Protein AF-A0A2I0WQK4-F1 (afdb_monomer_lite)

Sequence (95 aa):
MEVFSKGDLFQKVIEVYSRPTRIIRGKDIDADLEVTETAFEHNEEQALWNTYLAVATEVHTGVDINTFLKASLQLIQPLEDFFESVYVMTVKISS

pLDDT: mean 78.62, std 13.73, range [38.16, 91.44]

Foldseek 3Di:
DDPDDPVRLVVLLCVLVVVVCVVCVPPPDDPPDDDDPVPDPDPLVVLLVVLVVVLVVQDDPPHDPVSNSVSSVSNNVSSVCCCVPPVVVVVVPDD

Organism: NCBI:txid906689

Radius of gyration: 14.92 Å; chains: 1; bounding box: 33×36×42 Å

InterPro domains:
  IPR006194 Glycine-tRNA synthetase, heterodimeric [PTHR30075] (1-90)

Structure (mmCIF, N/CA/C/O backbone):
data_AF-A0A2I0WQK4-F1
#
_entry.id   AF-A0A2I0WQK4-F1
#
loop_
_atom_site.group_PDB
_atom_site.id
_atom_site.type_symbol
_atom_site.label_atom_id
_atom_site.label_alt_id
_atom_site.label_comp_id
_atom_site.label_asym_id
_atom_site.label_entity_id
_atom_site.label_seq_id
_atom_site.pdbx_PDB_ins_code
_atom_site.Cartn_x
_atom_site.Cartn_y
_atom_site.Cartn_z
_atom_site.occupancy
_atom_site.B_iso_or_equiv
_atom_site.auth_seq_id
_atom_site.auth_comp_id
_atom_site.auth_asym_id
_atom_site.auth_atom_id
_atom_site.pdbx_PDB_model_num
ATOM 1 N N . MET A 1 1 ? -0.341 18.458 8.162 1.00 39.06 1 MET A N 1
ATOM 2 C CA . MET A 1 1 ? -1.077 17.187 8.308 1.00 39.06 1 MET A CA 1
ATOM 3 C C . MET A 1 1 ? -2.554 17.529 8.198 1.00 39.06 1 MET A C 1
ATOM 5 O O . MET A 1 1 ? -3.090 18.141 9.114 1.00 39.06 1 MET A O 1
ATOM 9 N N . GLU A 1 2 ? -3.161 17.305 7.034 1.00 48.81 2 GLU A N 1
ATOM 10 C CA . GLU A 1 2 ? -4.582 17.601 6.812 1.00 48.81 2 GLU A CA 1
ATOM 11 C C . GLU A 1 2 ? -5.439 16.596 7.593 1.00 48.81 2 GLU A C 1
ATOM 13 O O . GLU A 1 2 ? -5.217 15.386 7.520 1.00 48.81 2 GLU A O 1
ATOM 18 N N . VAL A 1 3 ? -6.384 17.093 8.393 1.00 50.78 3 VAL A N 1
ATOM 19 C CA . VAL A 1 3 ? -7.288 16.248 9.182 1.00 50.78 3 VAL A CA 1
ATOM 20 C C . VAL A 1 3 ? -8.449 15.846 8.279 1.00 50.78 3 VAL A C 1
ATOM 22 O O . VAL A 1 3 ? -9.455 16.542 8.191 1.00 50.78 3 VAL A O 1
ATOM 25 N N . PHE A 1 4 ? -8.280 14.744 7.555 1.00 56.25 4 PHE A N 1
ATOM 26 C CA . PHE A 1 4 ? -9.325 14.191 6.697 1.00 56.25 4 PHE A CA 1
ATOM 27 C C . PHE A 1 4 ? -10.472 13.615 7.536 1.00 56.25 4 PHE A C 1
ATOM 29 O O . 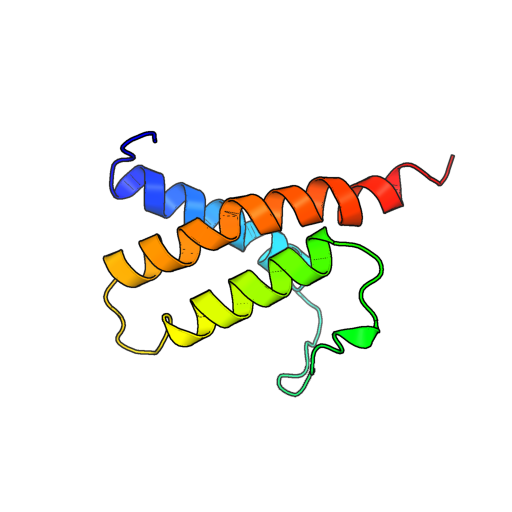PHE A 1 4 ? -10.243 12.968 8.565 1.00 56.25 4 PHE A O 1
ATOM 36 N N . SER A 1 5 ? -11.718 13.813 7.092 1.00 67.25 5 SER A N 1
ATOM 37 C CA . SER A 1 5 ? -12.848 13.095 7.683 1.00 67.25 5 SER A CA 1
ATOM 38 C C . SER A 1 5 ? -12.726 11.597 7.367 1.00 67.25 5 SER A C 1
ATOM 40 O O . SER A 1 5 ? -12.076 11.203 6.396 1.00 67.25 5 SER A O 1
ATOM 42 N N . LYS A 1 6 ? -13.371 10.725 8.159 1.00 66.06 6 LYS A N 1
ATOM 43 C CA . LYS A 1 6 ? -13.360 9.272 7.890 1.00 66.06 6 LYS A CA 1
ATOM 44 C C . LYS A 1 6 ? -13.838 8.923 6.472 1.00 66.06 6 LYS A C 1
ATOM 46 O O . LYS A 1 6 ? -13.366 7.936 5.916 1.00 66.06 6 LYS A O 1
ATOM 51 N N . GLY A 1 7 ? -14.747 9.719 5.902 1.00 71.38 7 GLY A N 1
ATOM 52 C CA . GLY A 1 7 ? -15.234 9.534 4.533 1.00 71.38 7 GLY A CA 1
ATOM 53 C C . GLY A 1 7 ? -14.163 9.838 3.485 1.00 71.38 7 GLY A C 1
ATOM 54 O O . GLY A 1 7 ? -13.945 9.028 2.587 1.00 71.38 7 GLY A O 1
ATOM 55 N N . ASP A 1 8 ? -13.437 10.944 3.653 1.00 78.88 8 ASP A N 1
ATOM 56 C CA . ASP A 1 8 ? -12.370 11.352 2.728 1.00 78.88 8 ASP A CA 1
ATOM 57 C C . ASP A 1 8 ? -11.178 10.384 2.774 1.00 78.88 8 ASP A C 1
ATOM 59 O O . ASP A 1 8 ? -10.598 10.043 1.744 1.00 78.88 8 ASP A O 1
ATOM 63 N N . LEU A 1 9 ? -10.839 9.888 3.971 1.00 78.44 9 LEU A N 1
ATOM 64 C CA . LEU A 1 9 ? -9.790 8.879 4.156 1.00 78.44 9 LEU A CA 1
ATOM 65 C C . LEU A 1 9 ? -10.109 7.584 3.418 1.00 78.44 9 LEU A C 1
ATOM 67 O O . LEU A 1 9 ? -9.250 7.028 2.738 1.00 78.44 9 LEU A O 1
ATOM 71 N N . PHE A 1 10 ? -11.349 7.113 3.544 1.00 80.25 10 PHE A N 1
ATOM 72 C CA . PHE A 1 10 ? -11.789 5.907 2.862 1.00 80.25 10 PHE A CA 1
ATOM 73 C C . PHE A 1 10 ? -11.701 6.070 1.343 1.00 80.25 10 PHE A C 1
ATOM 75 O O . PHE A 1 10 ? -11.148 5.205 0.671 1.00 80.25 10 PHE A O 1
ATOM 82 N N . GLN A 1 11 ? -12.173 7.196 0.800 1.00 84.94 11 GLN A N 1
ATOM 83 C CA . GLN A 1 11 ? -12.097 7.464 -0.637 1.00 84.94 11 GLN A CA 1
ATOM 84 C C . GLN A 1 11 ? -10.656 7.467 -1.154 1.00 84.94 11 GLN A C 1
ATOM 86 O O . GLN A 1 11 ? -10.379 6.785 -2.138 1.00 84.94 11 GLN A O 1
ATOM 91 N N . LYS A 1 12 ? -9.732 8.146 -0.460 1.00 83.31 12 LYS A N 1
ATOM 92 C CA . LYS A 1 12 ? -8.311 8.168 -0.840 1.00 83.31 12 LYS A CA 1
ATOM 93 C C . LYS A 1 12 ? -7.681 6.781 -0.837 1.00 83.31 12 LYS A C 1
ATOM 95 O O . LYS A 1 12 ? -6.994 6.414 -1.785 1.00 83.31 12 LYS A O 1
ATOM 100 N N . VAL A 1 13 ? -7.937 5.999 0.210 1.00 85.12 13 VAL A N 1
ATOM 101 C CA . VAL A 1 13 ? -7.426 4.628 0.306 1.00 85.12 13 VAL A CA 1
ATOM 102 C C . VAL A 1 13 ? -7.945 3.782 -0.862 1.00 85.12 13 VAL A C 1
ATOM 104 O O . VAL A 1 13 ? -7.160 3.131 -1.547 1.00 85.12 13 VAL A O 1
ATOM 107 N N . ILE A 1 14 ? -9.249 3.835 -1.152 1.00 85.00 14 ILE A N 1
ATOM 108 C CA . ILE A 1 14 ? -9.841 3.103 -2.281 1.00 85.00 14 ILE A CA 1
ATOM 109 C C . ILE A 1 14 ? -9.253 3.552 -3.625 1.00 85.00 14 ILE A C 1
ATOM 111 O O . ILE A 1 14 ? -8.963 2.710 -4.477 1.00 85.00 14 ILE A O 1
ATOM 115 N N . GLU A 1 15 ? -9.054 4.854 -3.826 1.00 85.62 15 GLU A N 1
ATOM 116 C CA . GLU A 1 15 ? -8.457 5.400 -5.047 1.00 85.62 15 GLU A CA 1
ATOM 117 C C . GLU A 1 15 ? -7.044 4.852 -5.277 1.00 85.62 15 GLU A C 1
ATOM 119 O O . GLU A 1 15 ? -6.734 4.365 -6.369 1.00 85.62 15 GLU A O 1
ATOM 124 N N . VAL A 1 16 ? -6.228 4.839 -4.226 1.00 82.44 16 VAL A N 1
ATOM 125 C CA . VAL A 1 16 ? -4.847 4.349 -4.247 1.00 82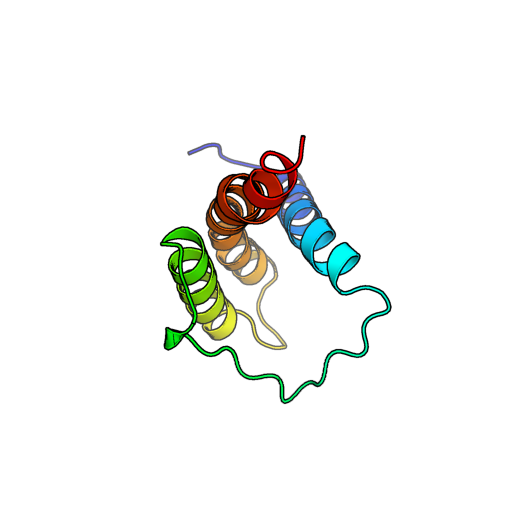.44 16 VAL A CA 1
ATOM 126 C C . VAL A 1 16 ? -4.787 2.856 -4.583 1.00 82.44 16 VAL A C 1
ATOM 128 O O . VAL A 1 16 ? -4.019 2.460 -5.458 1.00 82.44 16 VAL A O 1
ATOM 131 N N . TYR A 1 17 ? -5.663 2.028 -4.005 1.00 84.25 17 TYR A N 1
ATOM 132 C CA . TYR A 1 17 ? -5.751 0.600 -4.347 1.00 84.25 17 TYR A CA 1
ATOM 133 C C . TYR A 1 17 ? -6.353 0.327 -5.733 1.00 84.25 17 TYR A C 1
ATOM 135 O O . TYR A 1 17 ? -6.122 -0.739 -6.317 1.00 84.25 17 TYR A O 1
ATOM 143 N N . SER A 1 18 ? -7.111 1.270 -6.300 1.00 85.62 18 SER A N 1
ATOM 144 C CA . SER A 1 18 ? -7.787 1.069 -7.585 1.00 85.62 18 SER A CA 1
ATOM 145 C C . SER A 1 18 ? -6.806 0.889 -8.747 1.00 85.62 18 SER A C 1
ATOM 147 O O . SER A 1 18 ? -7.054 0.069 -9.636 1.00 85.62 18 SER A O 1
ATOM 149 N N . ARG A 1 19 ? -5.681 1.621 -8.750 1.00 81.25 19 ARG A N 1
ATOM 150 C CA . ARG A 1 19 ? -4.709 1.593 -9.856 1.00 81.25 19 ARG A CA 1
ATOM 151 C C . ARG A 1 19 ? -3.952 0.258 -9.899 1.00 81.25 19 ARG A C 1
ATOM 153 O O . ARG A 1 19 ? -4.031 -0.386 -10.948 1.00 81.25 19 ARG A O 1
ATOM 160 N N . PRO A 1 20 ? -3.343 -0.236 -8.798 1.00 81.88 20 PRO A N 1
ATOM 161 C CA . PRO A 1 20 ? -2.756 -1.577 -8.756 1.00 81.88 20 PRO A CA 1
ATOM 162 C C . PRO A 1 20 ? -3.760 -2.668 -9.141 1.00 81.88 20 PRO A C 1
ATOM 164 O O . PRO A 1 20 ? -3.469 -3.496 -10.002 1.00 81.88 20 PRO A O 1
ATOM 167 N N . THR A 1 21 ? -4.983 -2.608 -8.597 1.00 83.75 21 THR A N 1
ATOM 168 C CA . THR A 1 21 ? -6.044 -3.591 -8.884 1.00 83.75 21 THR A CA 1
ATOM 169 C C . THR A 1 21 ? -6.372 -3.657 -10.375 1.00 83.75 21 THR A C 1
ATOM 171 O O . THR A 1 21 ? -6.569 -4.736 -10.929 1.00 83.75 21 THR A O 1
ATOM 174 N N . ARG A 1 22 ? -6.409 -2.510 -11.065 1.00 83.12 22 ARG A N 1
ATOM 175 C CA . ARG A 1 22 ? -6.650 -2.461 -12.515 1.00 83.12 22 ARG A CA 1
ATOM 176 C C . ARG A 1 22 ? -5.496 -3.044 -13.329 1.00 83.12 22 ARG A C 1
ATOM 178 O O . ARG A 1 22 ? -5.769 -3.620 -14.375 1.00 83.12 22 ARG A O 1
ATOM 185 N N . ILE A 1 23 ? -4.252 -2.908 -12.871 1.00 80.50 23 ILE A N 1
ATOM 186 C CA . ILE A 1 23 ? -3.056 -3.414 -13.568 1.00 80.50 23 ILE A CA 1
ATOM 187 C C . ILE A 1 23 ? -2.975 -4.941 -13.509 1.00 80.50 23 ILE A C 1
ATOM 189 O O . ILE A 1 23 ? -2.570 -5.577 -14.485 1.00 80.50 23 ILE A O 1
ATOM 193 N N . ILE A 1 24 ? -3.358 -5.529 -12.375 1.00 80.06 24 ILE A N 1
ATOM 194 C CA . ILE A 1 24 ? -3.367 -6.986 -12.190 1.00 80.06 24 ILE A CA 1
ATOM 195 C C . ILE A 1 24 ? -4.650 -7.641 -12.714 1.00 80.06 24 ILE A C 1
ATOM 197 O O . ILE A 1 24 ? -4.716 -8.859 -12.853 1.00 80.06 24 ILE A O 1
ATOM 201 N N . ARG A 1 25 ? -5.684 -6.850 -13.031 1.00 79.38 25 ARG A N 1
ATOM 202 C CA . ARG A 1 25 ? -6.974 -7.364 -13.498 1.00 79.38 25 ARG A CA 1
ATOM 203 C C . ARG A 1 25 ? -6.806 -8.179 -14.781 1.00 79.38 25 ARG A C 1
ATOM 205 O O . ARG A 1 25 ? -6.393 -7.652 -15.808 1.00 79.38 25 ARG A O 1
ATOM 212 N N . GLY A 1 26 ? -7.210 -9.447 -14.730 1.00 77.75 26 GLY A N 1
ATOM 213 C CA . GLY A 1 26 ? -7.132 -10.367 -15.869 1.00 77.75 26 GLY A CA 1
ATOM 214 C C . GLY A 1 26 ? -5.759 -11.013 -16.064 1.00 77.75 26 GLY A C 1
ATOM 215 O O . GLY A 1 26 ? -5.594 -11.771 -17.015 1.00 77.75 26 GLY A O 1
ATOM 216 N N . LYS A 1 27 ? -4.795 -10.739 -15.175 1.00 78.56 27 LYS A N 1
ATOM 217 C CA . LYS A 1 27 ? -3.574 -11.532 -15.051 1.00 78.56 27 LYS A CA 1
ATOM 218 C C . LYS A 1 27 ? -3.840 -12.669 -14.071 1.00 78.56 27 LYS A C 1
ATOM 220 O O . LYS A 1 27 ? -4.412 -12.436 -13.008 1.00 78.56 27 LYS A O 1
ATOM 225 N N . ASP A 1 28 ? -3.433 -13.875 -14.441 1.00 75.88 28 ASP A N 1
ATOM 226 C CA . ASP A 1 28 ? -3.348 -14.988 -13.502 1.00 75.88 28 ASP A CA 1
ATOM 227 C C . ASP A 1 28 ? -2.098 -14.736 -12.654 1.00 75.88 28 ASP A C 1
ATOM 229 O O . ASP A 1 28 ? -0.973 -14.844 -13.145 1.00 75.88 28 ASP A O 1
ATOM 233 N N . ILE A 1 29 ? -2.300 -14.204 -11.448 1.00 71.50 29 ILE A N 1
ATOM 234 C CA . ILE A 1 29 ? -1.211 -13.944 -10.508 1.00 71.50 29 ILE A CA 1
ATOM 235 C C . ILE A 1 29 ? -1.174 -15.123 -9.556 1.00 71.50 29 ILE A C 1
ATOM 237 O O . ILE A 1 29 ? -2.116 -15.327 -8.790 1.00 71.50 29 ILE A O 1
ATOM 241 N N . ASP A 1 30 ? -0.089 -15.884 -9.643 1.00 75.69 30 ASP A N 1
ATOM 242 C CA . ASP A 1 30 ? 0.183 -16.966 -8.714 1.00 75.69 30 ASP A CA 1
ATOM 243 C C . ASP A 1 30 ? 0.287 -16.399 -7.291 1.00 75.69 30 ASP A C 1
ATOM 245 O O . ASP A 1 30 ? 0.954 -15.386 -7.058 1.00 75.69 30 ASP A O 1
ATOM 249 N N . ALA A 1 31 ? -0.401 -17.034 -6.346 1.00 70.19 31 ALA A N 1
ATOM 250 C CA . ALA A 1 31 ? -0.337 -16.655 -4.940 1.00 70.19 31 ALA A CA 1
ATOM 251 C C . ALA A 1 31 ? 1.054 -16.923 -4.339 1.00 70.19 31 ALA A C 1
ATOM 253 O O . ALA A 1 31 ? 1.405 -16.294 -3.343 1.00 70.19 31 ALA A O 1
ATOM 254 N N . ASP A 1 32 ? 1.843 -17.796 -4.975 1.00 75.69 32 ASP A N 1
ATOM 255 C CA . ASP A 1 32 ? 3.211 -18.139 -4.582 1.00 75.69 32 ASP A CA 1
ATOM 256 C C . ASP A 1 32 ? 4.265 -17.203 -5.214 1.00 75.69 32 ASP A C 1
ATOM 258 O O . ASP A 1 32 ? 5.468 -17.460 -5.141 1.00 75.69 32 ASP A O 1
ATOM 262 N N . LEU A 1 33 ? 3.840 -16.107 -5.858 1.00 77.06 33 LEU A N 1
ATOM 263 C CA . LEU A 1 33 ? 4.753 -15.130 -6.445 1.00 77.06 33 LEU A CA 1
ATOM 264 C C . LEU A 1 33 ? 5.529 -14.380 -5.348 1.00 77.06 33 LEU A C 1
ATOM 266 O O . LEU A 1 33 ? 5.006 -13.475 -4.694 1.00 77.06 33 LEU A O 1
ATOM 270 N N . GLU A 1 34 ? 6.806 -14.718 -5.188 1.00 79.94 34 GLU A N 1
ATOM 271 C CA . GLU A 1 34 ? 7.711 -14.033 -4.265 1.00 79.94 34 GLU A CA 1
ATOM 272 C C . GLU A 1 34 ? 8.360 -12.798 -4.907 1.00 79.94 34 GLU A C 1
ATOM 274 O O . GLU A 1 34 ? 8.800 -12.810 -6.062 1.00 79.94 34 GLU A O 1
ATOM 279 N N . VAL A 1 35 ? 8.460 -11.714 -4.135 1.00 82.50 35 VAL A N 1
ATOM 280 C CA . VAL A 1 35 ? 9.152 -10.494 -4.562 1.00 82.50 35 VAL A CA 1
ATOM 281 C C . VAL A 1 35 ? 10.649 -10.639 -4.297 1.00 82.50 35 VAL A C 1
ATOM 283 O O . VAL A 1 35 ? 11.079 -10.848 -3.166 1.00 82.50 35 VAL A O 1
ATOM 286 N N . THR A 1 36 ? 11.458 -10.511 -5.350 1.00 84.38 36 THR A N 1
ATOM 287 C CA . THR A 1 36 ? 12.923 -10.574 -5.258 1.00 84.38 36 THR A CA 1
ATOM 288 C C . THR A 1 36 ? 13.504 -9.174 -5.059 1.00 84.38 36 THR A C 1
ATOM 290 O O . THR A 1 36 ? 13.711 -8.444 -6.023 1.00 84.38 36 THR A O 1
ATOM 293 N N . GLU A 1 37 ? 13.812 -8.802 -3.814 1.00 83.56 37 GLU A N 1
ATOM 294 C CA . GLU A 1 37 ? 14.317 -7.456 -3.474 1.00 83.56 37 GLU A CA 1
ATOM 295 C C . GLU A 1 37 ? 15.641 -7.095 -4.162 1.00 83.56 37 GLU A C 1
ATOM 297 O O . GLU A 1 37 ? 15.915 -5.928 -4.428 1.00 83.56 37 GLU A O 1
ATOM 302 N N . THR A 1 38 ? 16.467 -8.090 -4.496 1.00 82.69 38 THR A N 1
ATOM 303 C CA . THR A 1 38 ? 17.740 -7.866 -5.200 1.00 82.69 38 THR A CA 1
ATOM 304 C C . THR A 1 38 ? 17.562 -7.431 -6.655 1.00 82.69 38 THR A C 1
ATOM 306 O O . THR A 1 38 ? 18.553 -7.110 -7.304 1.00 82.69 38 THR A O 1
ATOM 309 N N . ALA A 1 39 ? 16.335 -7.477 -7.184 1.00 83.31 39 ALA A N 1
ATOM 310 C CA . ALA A 1 39 ? 16.005 -7.046 -8.538 1.00 83.31 39 ALA A CA 1
ATOM 311 C C . ALA A 1 39 ? 15.522 -5.587 -8.610 1.00 83.31 39 ALA A C 1
ATOM 313 O O . ALA A 1 39 ? 15.253 -5.114 -9.709 1.00 83.31 39 ALA A O 1
ATOM 314 N N . PHE A 1 40 ? 15.395 -4.883 -7.478 1.00 84.69 40 PHE A N 1
ATOM 315 C CA . PHE A 1 40 ? 14.999 -3.475 -7.480 1.00 84.69 40 PHE A CA 1
ATOM 316 C C . PHE A 1 40 ? 16.107 -2.598 -8.067 1.00 84.69 40 PHE A C 1
ATOM 318 O O . PHE A 1 40 ? 17.263 -2.664 -7.643 1.00 84.69 40 PHE A O 1
ATOM 325 N N . GLU A 1 41 ? 15.737 -1.757 -9.027 1.00 83.88 41 GLU A N 1
ATOM 326 C CA . GLU A 1 41 ? 16.640 -0.809 -9.686 1.00 83.88 41 GLU A CA 1
ATOM 327 C C . GLU A 1 41 ? 16.451 0.610 -9.134 1.00 83.88 41 GLU A C 1
ATOM 329 O O . GLU A 1 41 ? 17.376 1.426 -9.169 1.00 83.88 41 GLU A O 1
ATOM 334 N N . HIS A 1 42 ? 15.268 0.892 -8.579 1.00 84.50 42 HIS A N 1
ATOM 335 C CA . HIS A 1 42 ? 14.884 2.206 -8.078 1.00 84.50 42 HIS A CA 1
ATOM 336 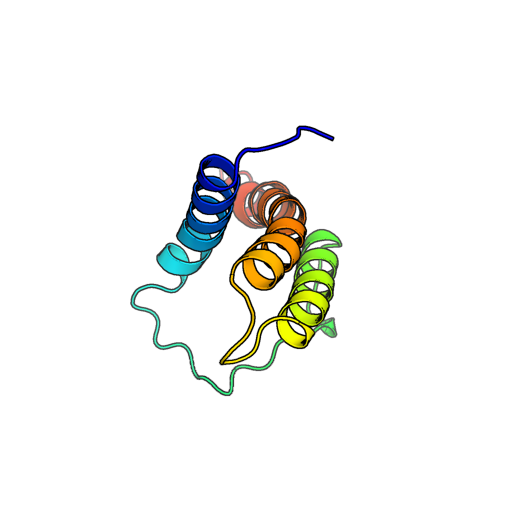C C . HIS A 1 42 ? 14.617 2.207 -6.567 1.00 84.50 42 HIS A C 1
ATOM 338 O O . HIS A 1 42 ? 14.084 1.255 -5.993 1.00 84.50 42 HIS A O 1
ATOM 344 N N . ASN A 1 43 ? 14.938 3.327 -5.912 1.00 86.12 43 ASN A N 1
ATOM 345 C CA . ASN A 1 43 ? 14.695 3.501 -4.475 1.00 86.12 43 ASN A CA 1
ATOM 346 C C . ASN A 1 43 ? 13.194 3.456 -4.149 1.00 86.12 43 ASN A C 1
ATOM 348 O O . ASN A 1 43 ? 12.803 3.016 -3.071 1.00 86.12 43 ASN A O 1
ATOM 352 N N . GLU A 1 44 ? 12.359 3.898 -5.086 1.00 86.56 44 GLU A N 1
ATOM 353 C CA . GLU A 1 44 ? 10.904 3.927 -4.997 1.00 86.56 44 GLU A CA 1
ATOM 354 C C . GLU A 1 44 ? 10.303 2.514 -4.933 1.00 86.56 44 GLU A C 1
ATOM 356 O O . GLU A 1 44 ? 9.325 2.298 -4.220 1.00 86.56 44 GLU A O 1
ATOM 361 N N . GLU A 1 45 ? 10.912 1.530 -5.605 1.00 85.88 45 GLU A N 1
ATOM 362 C CA . GLU A 1 45 ? 10.495 0.121 -5.536 1.00 85.88 45 GLU A CA 1
ATOM 363 C C . GLU A 1 45 ? 10.745 -0.450 -4.143 1.00 85.88 45 GLU A C 1
ATOM 365 O O . GLU A 1 45 ? 9.852 -1.034 -3.524 1.00 85.88 45 GLU A O 1
ATOM 370 N N . GLN A 1 46 ? 11.946 -0.209 -3.615 1.00 88.75 46 GLN A N 1
ATOM 371 C CA . GLN A 1 46 ? 12.312 -0.643 -2.274 1.00 88.75 46 GLN A CA 1
ATOM 372 C C . GLN A 1 46 ? 11.478 0.072 -1.202 1.00 88.75 46 GLN A C 1
ATOM 374 O O . GLN A 1 46 ? 11.056 -0.553 -0.227 1.00 88.75 46 GLN A O 1
ATOM 379 N N . ALA A 1 47 ? 11.205 1.367 -1.376 1.00 89.62 47 ALA A N 1
ATOM 380 C CA . ALA A 1 47 ? 10.352 2.133 -0.474 1.00 89.62 47 ALA A CA 1
ATOM 381 C C . ALA A 1 47 ? 8.924 1.574 -0.447 1.00 89.62 47 ALA A C 1
ATOM 383 O O . ALA A 1 47 ? 8.396 1.305 0.633 1.00 89.62 47 ALA A O 1
ATOM 384 N N . LEU A 1 48 ? 8.331 1.323 -1.621 1.00 90.56 48 LEU A N 1
ATOM 385 C CA . LEU A 1 48 ? 7.006 0.720 -1.733 1.00 90.56 48 LEU A CA 1
ATOM 386 C C . LEU A 1 48 ? 6.957 -0.667 -1.086 1.00 90.56 48 LEU A C 1
ATOM 388 O O . LEU A 1 48 ? 6.029 -0.950 -0.326 1.00 90.56 48 LEU A O 1
ATOM 392 N N . TRP A 1 49 ? 7.958 -1.511 -1.341 1.00 90.88 49 TRP A N 1
ATOM 393 C CA . TRP A 1 49 ? 8.027 -2.854 -0.770 1.00 90.88 49 TRP A CA 1
ATOM 394 C C . TRP A 1 49 ? 8.129 -2.837 0.759 1.00 90.88 49 TRP A C 1
ATOM 396 O O . TRP A 1 49 ? 7.350 -3.502 1.442 1.00 90.88 49 TRP A O 1
ATOM 406 N N . ASN A 1 50 ? 9.014 -2.009 1.317 1.00 91.44 50 ASN A N 1
ATOM 407 C CA . ASN A 1 50 ? 9.173 -1.881 2.765 1.00 91.44 50 ASN A CA 1
ATOM 408 C C . ASN A 1 50 ? 7.899 -1.364 3.444 1.00 91.44 50 ASN A C 1
ATOM 410 O O . ASN A 1 50 ? 7.499 -1.877 4.492 1.00 91.44 50 ASN A O 1
ATOM 414 N N . THR A 1 51 ? 7.235 -0.366 2.852 1.00 91.31 51 THR A N 1
ATOM 415 C CA . THR A 1 51 ? 5.956 0.124 3.379 1.00 91.31 51 THR A CA 1
ATOM 416 C C . THR A 1 51 ? 4.862 -0.934 3.268 1.00 91.31 51 THR A C 1
ATOM 418 O O . THR A 1 51 ? 4.089 -1.102 4.209 1.00 91.31 51 THR A O 1
ATOM 421 N N . TYR A 1 52 ? 4.809 -1.686 2.165 1.00 90.56 52 TYR A N 1
ATOM 422 C CA . TYR A 1 52 ? 3.884 -2.807 2.019 1.00 90.56 52 TYR A CA 1
ATOM 423 C C . TYR A 1 52 ? 4.086 -3.856 3.111 1.00 90.56 52 TYR A C 1
ATOM 425 O O . TYR A 1 52 ? 3.109 -4.231 3.756 1.00 90.56 52 TYR A O 1
ATOM 433 N N . LEU A 1 53 ? 5.327 -4.277 3.373 1.00 90.75 53 LEU A N 1
ATOM 434 C CA . LEU A 1 53 ? 5.624 -5.233 4.439 1.00 90.75 53 LEU A CA 1
ATOM 435 C C . LE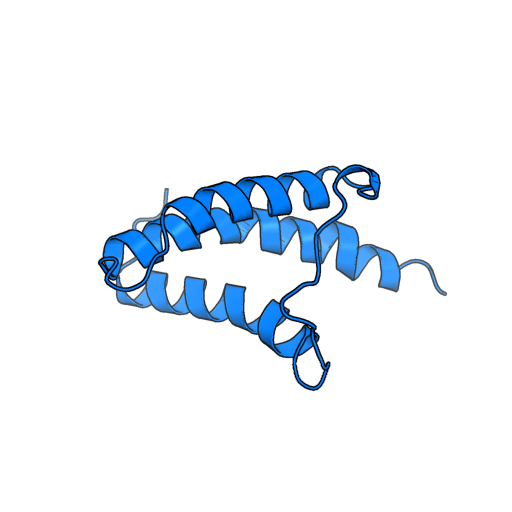U A 1 53 ? 5.160 -4.716 5.803 1.00 90.75 53 LEU A C 1
ATOM 437 O O . LEU A 1 53 ? 4.505 -5.452 6.537 1.00 90.75 53 LEU A O 1
ATOM 441 N N . ALA A 1 54 ? 5.421 -3.445 6.126 1.00 89.81 54 ALA A N 1
ATOM 442 C CA . ALA A 1 54 ? 4.947 -2.850 7.374 1.00 89.81 54 ALA A CA 1
ATOM 443 C C . ALA A 1 54 ? 3.411 -2.887 7.475 1.00 89.81 54 ALA A C 1
ATOM 445 O O . ALA A 1 54 ? 2.863 -3.377 8.462 1.00 89.81 54 ALA A O 1
ATOM 446 N N . VAL A 1 55 ? 2.701 -2.469 6.425 1.00 89.50 55 VAL A N 1
ATOM 447 C CA . VAL A 1 55 ? 1.230 -2.482 6.398 1.00 89.50 55 VAL A CA 1
ATOM 448 C C . VAL A 1 55 ? 0.662 -3.902 6.450 1.00 89.50 55 VAL A C 1
ATOM 450 O O . VAL A 1 55 ? -0.323 -4.134 7.148 1.00 89.50 55 VAL A O 1
ATOM 453 N N . ALA A 1 56 ? 1.287 -4.870 5.782 1.00 87.88 56 ALA A N 1
ATOM 454 C CA . ALA A 1 56 ? 0.866 -6.270 5.789 1.00 87.88 56 ALA A CA 1
ATOM 455 C C . ALA A 1 56 ? 0.976 -6.915 7.181 1.00 87.88 56 ALA A C 1
ATOM 457 O O . ALA A 1 56 ? 0.195 -7.809 7.498 1.00 87.88 56 ALA A O 1
ATOM 458 N N . THR A 1 57 ? 1.889 -6.444 8.042 1.00 87.88 57 THR A N 1
ATOM 459 C CA . THR A 1 57 ? 1.937 -6.894 9.446 1.00 87.88 57 THR A CA 1
ATOM 460 C C . THR A 1 57 ? 0.774 -6.361 10.287 1.00 87.88 57 THR A C 1
ATOM 462 O O . THR A 1 57 ? 0.376 -7.002 11.259 1.00 87.88 57 THR A O 1
ATOM 465 N N . GLU A 1 58 ? 0.207 -5.212 9.912 1.00 86.31 58 GLU A N 1
ATOM 466 C CA . GLU A 1 58 ? -0.909 -4.574 10.619 1.00 86.31 58 GLU A CA 1
ATOM 467 C C . GLU A 1 58 ? -2.283 -5.004 10.077 1.00 86.31 58 GLU A C 1
ATOM 469 O O . GLU A 1 58 ? -3.272 -5.018 10.812 1.00 86.31 58 GLU A O 1
ATOM 474 N N . VAL A 1 59 ? -2.369 -5.352 8.790 1.00 86.25 59 VAL A N 1
ATOM 475 C CA . VAL A 1 59 ? -3.623 -5.701 8.114 1.00 86.25 59 VAL A CA 1
ATOM 476 C C . VAL A 1 59 ? -3.826 -7.212 8.120 1.00 86.25 59 VAL A C 1
ATOM 478 O O . VAL A 1 59 ? -3.262 -7.945 7.316 1.00 86.25 59 VAL A O 1
ATOM 481 N N . HIS A 1 60 ? -4.711 -7.676 8.998 1.00 86.00 60 HIS A N 1
ATOM 482 C CA . HIS A 1 60 ? -5.124 -9.075 9.079 1.00 86.00 60 HIS A CA 1
ATOM 483 C C . HIS A 1 60 ? -6.650 -9.204 9.135 1.00 86.00 60 HIS A C 1
ATOM 485 O O . HIS A 1 60 ? -7.381 -8.244 9.398 1.00 86.00 60 HIS A O 1
ATOM 491 N N . THR A 1 61 ? -7.164 -10.416 8.916 1.00 83.31 61 THR A N 1
ATOM 492 C CA . THR A 1 61 ? -8.598 -10.690 9.062 1.00 83.31 61 THR A CA 1
ATOM 493 C C . THR A 1 61 ? -9.056 -10.322 10.479 1.00 83.31 61 THR A C 1
ATOM 495 O O . THR A 1 61 ? -8.462 -10.762 11.463 1.00 83.31 61 THR A O 1
ATOM 498 N N . GLY A 1 62 ? -10.093 -9.486 10.587 1.00 83.44 62 GLY A N 1
ATOM 499 C CA . GLY A 1 62 ? -10.623 -9.004 11.870 1.00 83.44 62 GLY A CA 1
ATOM 500 C C . GLY A 1 62 ? -10.013 -7.699 12.398 1.00 83.44 62 GLY A C 1
ATOM 501 O O . GLY A 1 62 ? -10.371 -7.287 13.499 1.00 83.44 62 GLY A O 1
ATOM 502 N N . VAL A 1 63 ? -9.127 -7.038 11.643 1.00 88.44 63 VAL A N 1
ATOM 503 C CA . VAL A 1 63 ? -8.604 -5.710 12.003 1.00 88.44 63 VAL A CA 1
ATOM 504 C C . VAL A 1 63 ? -9.708 -4.638 11.993 1.00 88.44 63 VAL A C 1
ATOM 506 O O . VAL A 1 63 ? -10.622 -4.670 11.166 1.00 88.44 63 VAL A O 1
ATOM 509 N N . ASP A 1 64 ? -9.624 -3.669 12.910 1.00 88.50 64 ASP A N 1
ATOM 510 C CA . ASP A 1 64 ? -10.532 -2.517 12.928 1.00 88.50 64 ASP A CA 1
ATOM 511 C C . ASP A 1 64 ? -10.360 -1.648 11.673 1.00 88.50 64 ASP A C 1
ATOM 513 O O . ASP A 1 64 ? -9.245 -1.407 11.203 1.00 88.50 64 ASP A O 1
ATOM 517 N N . ILE A 1 65 ? -11.471 -1.104 11.172 1.00 84.00 65 ILE A N 1
ATOM 518 C CA . ILE A 1 65 ? -11.476 -0.283 9.959 1.00 84.00 65 ILE A CA 1
ATOM 519 C C . ILE A 1 65 ? -10.603 0.971 10.091 1.00 84.00 65 ILE A C 1
ATOM 521 O O . ILE A 1 65 ? -10.003 1.401 9.111 1.00 84.00 65 ILE A O 1
ATOM 525 N N . ASN A 1 66 ? -10.481 1.567 11.282 1.00 85.62 66 ASN A N 1
ATOM 526 C CA . ASN A 1 66 ? -9.633 2.746 11.463 1.00 85.62 66 ASN A CA 1
ATOM 527 C C . ASN A 1 66 ? -8.151 2.366 11.441 1.00 85.62 66 ASN A C 1
ATOM 529 O O . ASN A 1 66 ? -7.348 3.137 10.921 1.00 85.62 66 ASN A O 1
ATOM 533 N N . THR A 1 67 ? -7.791 1.198 11.975 1.00 86.62 67 THR A N 1
ATOM 534 C CA . THR A 1 67 ? -6.430 0.655 11.871 1.00 86.62 67 THR A CA 1
ATOM 535 C C . THR A 1 67 ? -6.101 0.323 10.420 1.00 86.62 67 THR A C 1
ATOM 537 O O . THR A 1 67 ? -5.083 0.788 9.921 1.00 86.62 67 THR A O 1
ATOM 540 N N . PHE A 1 68 ? -7.008 -0.348 9.702 1.00 86.75 68 PHE A N 1
ATOM 541 C CA . PHE A 1 68 ? -6.855 -0.608 8.269 1.00 86.75 68 PHE A CA 1
ATOM 542 C C . PHE A 1 68 ? -6.627 0.679 7.469 1.00 86.75 68 PHE A C 1
ATOM 544 O O . PHE A 1 68 ? -5.686 0.761 6.683 1.00 86.75 68 PHE A O 1
ATOM 551 N N . LEU A 1 69 ? -7.459 1.704 7.690 1.00 86.31 69 LEU A N 1
ATOM 552 C CA . LEU A 1 69 ? -7.323 2.987 7.002 1.00 86.31 69 LEU A CA 1
ATOM 553 C C . LEU A 1 69 ? -5.993 3.664 7.332 1.00 86.31 69 LEU A C 1
ATOM 555 O O . LEU A 1 69 ? -5.317 4.131 6.425 1.00 86.31 69 LEU A O 1
ATOM 559 N N . LYS A 1 70 ? -5.587 3.693 8.605 1.00 86.19 70 LYS A N 1
ATOM 560 C CA . LYS A 1 70 ? -4.313 4.299 9.020 1.00 86.19 70 LYS A CA 1
ATOM 561 C C . LYS A 1 70 ? -3.099 3.579 8.446 1.00 86.19 70 LYS A C 1
ATOM 563 O O . LYS A 1 70 ? -2.175 4.252 8.007 1.00 86.19 70 LYS A O 1
ATOM 568 N N . ALA A 1 71 ? -3.107 2.250 8.434 1.00 88.50 71 ALA A N 1
ATOM 569 C CA . ALA A 1 71 ? -2.042 1.468 7.823 1.00 88.50 71 ALA A CA 1
ATOM 570 C C . ALA A 1 71 ? -2.001 1.733 6.308 1.00 88.50 71 ALA A C 1
ATOM 572 O O . ALA A 1 71 ? -0.974 2.134 5.772 1.00 88.50 71 ALA A O 1
ATOM 573 N N . SER A 1 72 ? -3.154 1.667 5.638 1.00 87.69 72 SER A N 1
ATOM 574 C CA . SER A 1 72 ? -3.275 1.921 4.195 1.00 87.69 72 SER A CA 1
ATOM 575 C C . SER A 1 72 ? -2.863 3.336 3.778 1.00 87.69 72 SER A C 1
ATOM 577 O O . SER A 1 72 ? -2.352 3.527 2.679 1.00 87.69 72 SER A O 1
ATOM 579 N N . LEU A 1 73 ? -3.050 4.341 4.640 1.00 86.88 73 LEU A N 1
ATOM 580 C CA . LEU A 1 73 ? -2.596 5.712 4.381 1.00 86.88 73 LEU A CA 1
ATOM 581 C C . LEU A 1 73 ? -1.082 5.803 4.166 1.00 86.88 73 LEU A C 1
ATOM 583 O O . LE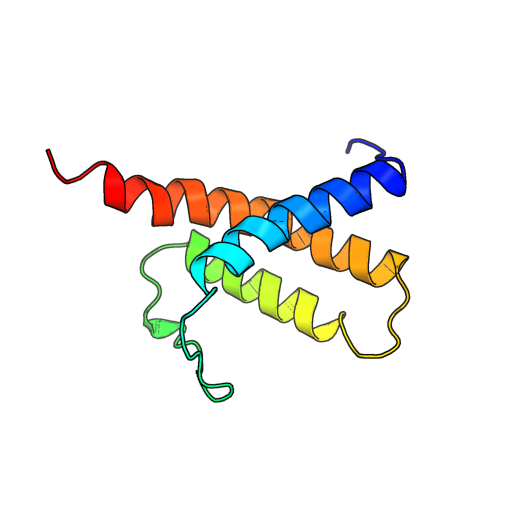U A 1 73 ? -0.631 6.673 3.423 1.00 86.88 73 LEU A O 1
ATOM 587 N N . GLN A 1 74 ? -0.304 4.921 4.797 1.00 89.00 74 GLN A N 1
ATOM 588 C CA . GLN A 1 74 ? 1.150 4.903 4.642 1.00 89.00 74 GLN A CA 1
ATOM 589 C C . GLN A 1 74 ? 1.555 4.535 3.209 1.00 89.00 74 GLN A C 1
ATOM 591 O O . GLN A 1 74 ? 2.585 4.999 2.735 1.00 89.00 74 GLN A O 1
ATOM 596 N N . LEU A 1 75 ? 0.720 3.770 2.496 1.00 89.19 75 LEU A N 1
ATOM 597 C CA . LEU A 1 75 ? 0.982 3.331 1.124 1.00 89.19 75 LEU A CA 1
ATOM 598 C C . LEU A 1 75 ? 0.714 4.399 0.064 1.00 89.19 75 LEU A C 1
ATOM 600 O O . LEU A 1 75 ? 1.128 4.208 -1.074 1.00 89.19 75 LEU A O 1
ATOM 604 N N . ILE A 1 76 ? 0.047 5.508 0.403 1.00 87.62 76 ILE A N 1
ATOM 605 C CA . ILE A 1 76 ? -0.336 6.527 -0.586 1.00 87.62 76 ILE A CA 1
ATOM 606 C C . ILE A 1 76 ? 0.894 7.098 -1.288 1.00 87.62 76 ILE A C 1
ATOM 608 O O . ILE A 1 76 ? 0.988 7.015 -2.507 1.00 87.62 76 ILE A O 1
ATOM 612 N N . GLN A 1 77 ? 1.844 7.628 -0.518 1.00 86.44 77 GLN A N 1
ATOM 613 C CA . GLN A 1 77 ? 3.024 8.291 -1.076 1.00 86.44 77 GLN A CA 1
ATOM 614 C C . GLN A 1 77 ? 3.948 7.312 -1.818 1.00 86.44 77 GLN A C 1
ATOM 616 O O . GLN A 1 77 ? 4.228 7.570 -2.982 1.00 86.44 77 GLN A O 1
ATOM 621 N N . PRO A 1 78 ? 4.320 6.140 -1.259 1.00 88.88 78 PRO A N 1
ATOM 622 C CA . PRO A 1 78 ? 5.140 5.175 -1.993 1.00 88.88 78 PRO A CA 1
ATOM 623 C C . PRO A 1 78 ? 4.495 4.671 -3.289 1.00 88.88 78 PRO A C 1
ATOM 625 O O . PRO A 1 78 ? 5.201 4.398 -4.256 1.00 88.88 78 PRO A O 1
ATOM 628 N N . LEU A 1 79 ? 3.161 4.543 -3.337 1.00 87.19 79 LEU A N 1
ATOM 629 C CA . LEU A 1 79 ? 2.463 4.172 -4.571 1.00 87.19 79 LEU A CA 1
ATOM 630 C C . LEU A 1 79 ? 2.472 5.309 -5.593 1.00 87.19 79 LEU A C 1
ATOM 632 O O . LEU A 1 79 ? 2.696 5.045 -6.772 1.00 87.19 79 LEU A O 1
ATOM 636 N N . GLU A 1 80 ? 2.221 6.550 -5.174 1.00 86.31 80 GLU A N 1
ATOM 637 C CA . GLU A 1 80 ? 2.313 7.723 -6.051 1.00 86.31 80 GLU A CA 1
ATOM 638 C C . GLU A 1 80 ? 3.722 7.862 -6.638 1.00 86.31 80 GLU A C 1
ATOM 640 O O . GLU A 1 80 ? 3.852 7.902 -7.863 1.00 86.31 80 GLU A O 1
ATOM 645 N N . ASP A 1 81 ? 4.753 7.803 -5.793 1.00 86.31 81 ASP A N 1
ATOM 646 C CA . ASP A 1 81 ? 6.162 7.891 -6.188 1.00 86.31 81 ASP A CA 1
ATOM 647 C C . ASP A 1 81 ? 6.551 6.752 -7.141 1.00 86.31 81 ASP A C 1
ATOM 649 O O . ASP A 1 81 ? 7.150 6.989 -8.189 1.00 86.31 81 ASP A O 1
ATOM 653 N N . PHE A 1 82 ? 6.151 5.508 -6.851 1.00 86.12 82 PHE A N 1
ATOM 654 C CA . PHE A 1 82 ? 6.388 4.379 -7.754 1.00 86.12 82 PHE A CA 1
ATOM 655 C C . PHE A 1 82 ? 5.698 4.578 -9.112 1.00 86.12 82 PHE A C 1
ATOM 657 O O . PHE A 1 82 ? 6.301 4.361 -10.168 1.00 86.12 82 PHE A O 1
ATOM 664 N N . PHE A 1 83 ? 4.433 5.007 -9.128 1.00 82.75 83 PHE A N 1
ATOM 665 C CA . PHE A 1 83 ? 3.719 5.205 -10.387 1.00 82.75 83 PHE A CA 1
ATOM 666 C C . PHE A 1 83 ? 4.269 6.382 -11.197 1.00 82.75 83 PHE A C 1
ATOM 668 O O . PHE A 1 83 ? 4.298 6.296 -12.424 1.00 82.75 83 PHE A O 1
ATOM 675 N N . GLU A 1 84 ? 4.701 7.461 -10.552 1.00 81.62 84 GLU A N 1
ATOM 676 C CA . GLU A 1 84 ? 5.242 8.642 -11.226 1.00 81.62 84 GLU A CA 1
ATOM 677 C C . GLU A 1 84 ? 6.688 8.431 -11.701 1.00 81.62 84 GLU A C 1
ATOM 679 O O . GLU A 1 84 ? 7.008 8.725 -12.857 1.00 81.62 84 GLU A O 1
ATOM 684 N N . SER A 1 85 ? 7.543 7.856 -10.855 1.00 73.88 85 SER A N 1
ATOM 685 C CA . SER A 1 85 ? 8.974 7.696 -11.132 1.00 73.88 85 SER A CA 1
ATOM 686 C C . SER A 1 85 ? 9.315 6.413 -11.885 1.00 73.88 85 SER A C 1
ATOM 688 O O . SER A 1 85 ? 10.175 6.446 -12.756 1.00 73.88 85 SER A O 1
ATOM 690 N N . VAL A 1 86 ? 8.645 5.290 -11.611 1.00 67.81 86 VAL A N 1
ATOM 691 C CA . VAL A 1 86 ? 9.015 3.976 -12.179 1.00 67.81 86 VAL A CA 1
ATOM 692 C C . VAL A 1 86 ? 8.067 3.579 -13.315 1.00 67.81 86 VAL A C 1
ATOM 694 O O . VAL A 1 86 ? 8.491 3.237 -14.422 1.00 67.81 86 VAL A O 1
ATOM 697 N N . TYR A 1 87 ? 6.755 3.692 -13.095 1.00 62.22 87 TYR A N 1
ATOM 698 C CA . TYR A 1 87 ? 5.761 3.265 -14.087 1.00 62.22 87 TYR A CA 1
ATOM 699 C C . TYR A 1 87 ? 5.527 4.290 -15.215 1.00 62.22 87 TYR A C 1
ATOM 701 O O . TYR A 1 87 ? 5.196 3.906 -16.335 1.00 62.22 87 TYR A O 1
ATOM 709 N N . VAL A 1 88 ? 5.691 5.596 -14.958 1.00 56.62 88 VAL A N 1
ATOM 710 C CA . VAL A 1 88 ? 5.518 6.656 -15.974 1.00 56.62 88 VAL A CA 1
ATOM 711 C C . VAL A 1 88 ? 6.829 7.018 -16.687 1.00 56.62 88 VAL A C 1
ATOM 713 O O . VAL A 1 88 ? 6.780 7.331 -17.882 1.00 56.62 88 VAL A O 1
ATOM 716 N N . MET A 1 89 ? 8.008 6.924 -16.049 1.00 50.03 89 MET A N 1
ATOM 717 C CA . MET A 1 89 ? 9.276 7.152 -16.770 1.00 50.03 89 MET A CA 1
ATOM 718 C C . MET A 1 89 ? 9.551 6.095 -17.846 1.00 50.03 89 MET A C 1
ATOM 720 O O . MET A 1 89 ? 10.126 6.439 -18.874 1.00 50.03 89 MET A O 1
ATOM 724 N N . THR A 1 90 ? 9.056 4.863 -17.710 1.00 46.06 90 THR A N 1
ATOM 725 C CA . THR A 1 90 ? 9.161 3.834 -18.766 1.00 46.06 90 THR A CA 1
ATOM 726 C C . THR A 1 90 ? 8.312 4.132 -20.011 1.00 46.06 90 THR A C 1
ATOM 728 O O . THR A 1 90 ? 8.591 3.594 -21.079 1.00 46.06 90 THR A O 1
ATOM 731 N N . VAL A 1 91 ? 7.330 5.043 -19.935 1.00 44.38 91 VAL A N 1
ATOM 732 C CA . VAL A 1 91 ? 6.530 5.484 -21.098 1.00 44.38 91 VAL A CA 1
ATOM 733 C C . VAL A 1 91 ? 7.148 6.699 -21.809 1.00 44.38 91 VAL A C 1
ATOM 735 O O . VAL A 1 91 ? 6.877 6.923 -22.986 1.00 44.38 91 VAL A O 1
ATOM 738 N N . LYS A 1 92 ? 8.008 7.489 -21.144 1.00 40.44 92 LYS A N 1
ATOM 739 C CA . LYS A 1 92 ? 8.608 8.705 -21.738 1.00 40.44 92 LYS A CA 1
ATOM 740 C C . LYS A 1 92 ? 9.895 8.480 -22.538 1.00 40.44 92 LYS A C 1
ATOM 742 O O . LYS A 1 92 ? 10.300 9.381 -23.265 1.00 40.44 92 LYS A O 1
ATOM 747 N N . ILE A 1 93 ? 10.509 7.303 -22.459 1.00 42.16 93 ILE A N 1
ATOM 748 C CA . ILE A 1 93 ? 11.717 6.933 -23.221 1.00 42.16 93 ILE A CA 1
ATOM 749 C C . ILE A 1 93 ? 11.368 5.908 -24.307 1.00 42.16 93 ILE A C 1
ATOM 751 O O . ILE A 1 93 ? 11.858 4.787 -24.339 1.00 42.16 93 ILE A O 1
ATOM 755 N N . SER A 1 94 ? 10.460 6.292 -25.201 1.00 42.44 94 SER A N 1
ATOM 756 C CA . SER A 1 94 ? 10.278 5.672 -26.521 1.00 42.44 94 SER A CA 1
ATOM 757 C C . SER A 1 94 ? 9.553 6.663 -27.434 1.00 42.44 94 SER A C 1
ATOM 759 O O . 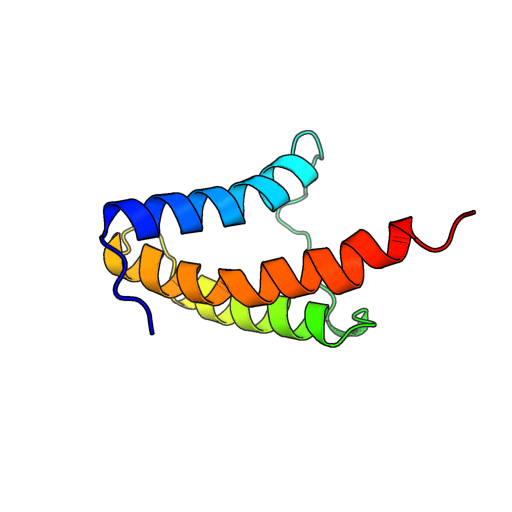SER A 1 94 ? 8.351 6.566 -27.678 1.00 42.44 94 SER A O 1
ATOM 761 N N . SER A 1 95 ? 10.273 7.681 -27.898 1.00 38.16 95 SER A N 1
ATOM 762 C CA . SER A 1 95 ? 9.921 8.495 -29.070 1.00 38.16 95 SER A CA 1
ATOM 763 C C . SER A 1 95 ? 11.190 8.961 -29.758 1.00 38.16 95 SER A C 1
ATOM 765 O O . SER A 1 95 ? 12.155 9.279 -29.027 1.00 38.16 95 SER A O 1
#

Secondary structure (DSSP, 8-state):
-----HHHHHHHHHHHHHHHHHHHTT----TT----GGG--SHHHHHHHHHHHHHHHH--TT--HHHHHHHHHHTHHHHHHIIIIIITHHHHS--